Protein AF-A0A1H5RN69-F1 (afdb_monomer_lite)

Structure (mmCIF, N/CA/C/O backbone):
data_AF-A0A1H5RN69-F1
#
_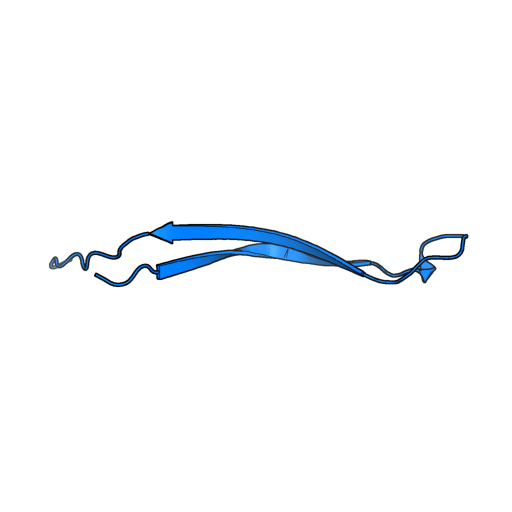entry.id   AF-A0A1H5RN69-F1
#
loop_
_atom_site.group_PDB
_atom_site.id
_atom_site.type_symbol
_atom_site.label_atom_id
_atom_site.label_alt_id
_atom_site.label_comp_id
_atom_site.label_asym_id
_atom_site.label_entity_id
_atom_site.label_seq_id
_atom_site.pdbx_PDB_ins_code
_atom_site.Cartn_x
_atom_site.Cartn_y
_atom_site.Cartn_z
_atom_site.occupancy
_atom_site.B_iso_or_equiv
_atom_site.auth_seq_id
_atom_site.auth_comp_id
_atom_site.auth_asym_id
_atom_site.auth_atom_id
_atom_site.pdbx_PDB_model_num
ATOM 1 N N . MET A 1 1 ? -8.214 6.829 25.664 1.00 66.94 1 MET A N 1
ATOM 2 C CA . MET A 1 1 ? -8.316 5.772 24.637 1.00 66.94 1 MET A CA 1
ATOM 3 C C . MET A 1 1 ? -7.357 6.149 23.538 1.00 66.94 1 MET A C 1
ATOM 5 O O . MET A 1 1 ? -7.483 7.256 23.025 1.00 66.94 1 MET A O 1
ATOM 9 N N . GLU A 1 2 ? -6.381 5.291 23.280 1.00 83.50 2 GLU A N 1
ATOM 10 C CA . GLU A 1 2 ? -5.378 5.501 22.239 1.00 83.50 2 GLU A CA 1
ATOM 11 C C . GLU A 1 2 ? -6.032 5.352 20.859 1.00 83.50 2 GLU A C 1
ATOM 13 O O . GLU A 1 2 ? -6.962 4.556 20.687 1.00 83.50 2 GLU A O 1
ATOM 18 N N . GLU A 1 3 ? -5.628 6.197 19.915 1.00 92.25 3 GLU A N 1
ATOM 19 C CA . GLU A 1 3 ? -6.094 6.134 18.533 1.00 92.25 3 GLU A CA 1
ATOM 20 C C . GLU A 1 3 ? -5.330 5.025 17.805 1.00 92.25 3 GLU A C 1
ATOM 22 O O . GLU A 1 3 ? -4.119 4.889 17.966 1.00 92.25 3 GLU A O 1
ATOM 27 N N . VAL A 1 4 ? -6.040 4.211 17.031 1.00 96.50 4 VAL A N 1
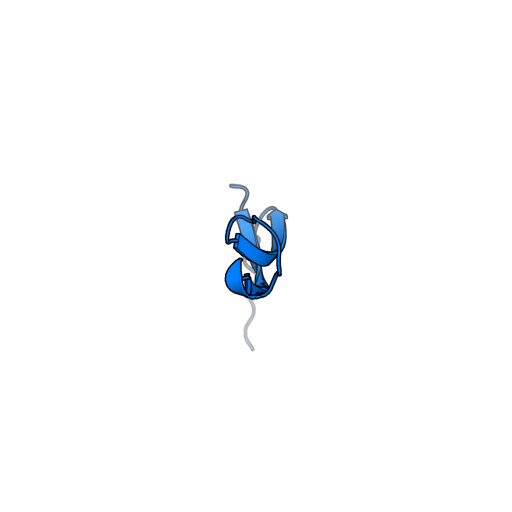ATOM 28 C CA . VAL A 1 4 ? -5.460 3.121 16.246 1.00 96.50 4 VAL A CA 1
ATOM 29 C C . VAL A 1 4 ? -5.475 3.459 14.764 1.00 96.50 4 VAL A C 1
ATOM 31 O O . VAL A 1 4 ? -6.315 4.231 14.299 1.00 96.50 4 VAL A O 1
ATOM 34 N N . LEU A 1 5 ? -4.578 2.814 14.023 1.00 96.81 5 LEU A N 1
ATOM 35 C CA . LEU A 1 5 ? -4.547 2.803 12.567 1.00 96.81 5 LEU A CA 1
ATOM 36 C C . LEU A 1 5 ? -4.847 1.388 12.067 1.00 96.81 5 LEU A C 1
ATOM 38 O O . LEU A 1 5 ? -4.125 0.445 12.390 1.00 96.81 5 LEU A O 1
ATOM 42 N N . VAL A 1 6 ? -5.872 1.257 11.232 1.00 97.25 6 VAL A N 1
ATOM 43 C CA . VAL A 1 6 ? -6.138 0.054 10.440 1.00 97.25 6 VAL A CA 1
ATOM 44 C C . VAL A 1 6 ? -5.695 0.316 9.005 1.00 97.25 6 VAL A C 1
ATOM 46 O O . VAL A 1 6 ? -6.118 1.294 8.387 1.00 97.25 6 VAL A O 1
ATOM 49 N N . ASN A 1 7 ? -4.840 -0.558 8.475 1.00 97.50 7 ASN A N 1
ATOM 50 C CA . ASN A 1 7 ? -4.356 -0.482 7.102 1.00 97.50 7 ASN A CA 1
ATOM 51 C C . ASN A 1 7 ? -4.976 -1.603 6.264 1.00 97.50 7 ASN A C 1
ATOM 53 O O . ASN A 1 7 ? -4.771 -2.782 6.553 1.00 97.50 7 ASN A O 1
ATOM 57 N N . PHE A 1 8 ? -5.712 -1.230 5.221 1.00 98.12 8 PHE A N 1
ATOM 58 C CA . PHE A 1 8 ? -6.190 -2.158 4.205 1.00 98.12 8 PHE A CA 1
ATOM 59 C C . PHE A 1 8 ? -5.263 -2.078 2.997 1.00 98.12 8 PHE A C 1
ATOM 61 O O . PHE A 1 8 ? -5.205 -1.051 2.317 1.00 98.12 8 PHE A O 1
ATOM 68 N N . GLN A 1 9 ? -4.553 -3.170 2.731 1.00 98.00 9 GLN A N 1
ATOM 69 C CA . GLN A 1 9 ? -3.618 -3.261 1.617 1.00 98.00 9 GLN A CA 1
ATOM 70 C C . GLN A 1 9 ? -4.334 -3.773 0.365 1.00 98.00 9 GLN A C 1
ATOM 72 O O . GLN A 1 9 ? -4.911 -4.860 0.364 1.00 98.00 9 GLN A O 1
ATOM 77 N N . GLY A 1 10 ? -4.311 -2.969 -0.695 1.00 97.31 10 GLY A N 1
ATOM 78 C CA . GLY A 1 10 ? -4.787 -3.340 -2.022 1.00 97.31 10 GLY A CA 1
ATOM 79 C C . GLY A 1 10 ? -3.677 -3.943 -2.891 1.00 97.31 10 GLY A C 1
ATOM 80 O O . GLY A 1 10 ? -2.576 -4.217 -2.408 1.00 97.31 10 GLY A O 1
ATOM 81 N N . PRO A 1 11 ? -3.944 -4.148 -4.192 1.00 98.25 11 PRO A N 1
ATOM 82 C CA . PRO A 1 11 ? -2.952 -4.664 -5.125 1.00 98.25 11 PRO A CA 1
ATOM 83 C C . PRO A 1 11 ? -1.714 -3.772 -5.195 1.00 98.25 11 PRO A C 1
ATOM 85 O O . PRO A 1 11 ? -1.804 -2.543 -5.119 1.00 98.25 11 PRO A O 1
ATOM 88 N N . TYR A 1 12 ? -0.565 -4.402 -5.401 1.00 97.94 12 TYR A N 1
ATOM 89 C CA . TYR A 1 12 ? 0.701 -3.719 -5.606 1.00 97.94 12 TYR A CA 1
ATOM 90 C C . TYR A 1 12 ? 1.546 -4.464 -6.638 1.00 97.94 12 TYR A C 1
ATOM 92 O O . TYR A 1 12 ? 1.455 -5.686 -6.769 1.00 97.94 12 TYR A O 1
ATOM 100 N N . ALA A 1 13 ? 2.351 -3.725 -7.396 1.00 98.06 13 ALA A N 1
ATOM 101 C CA . ALA A 1 13 ? 3.218 -4.283 -8.425 1.00 98.06 13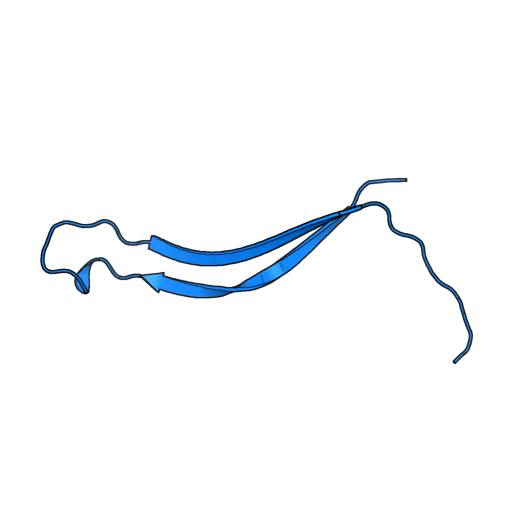 ALA A CA 1
ATOM 102 C C . ALA A 1 13 ? 4.434 -3.390 -8.673 1.00 98.06 13 ALA A C 1
ATOM 104 O O . ALA A 1 13 ? 4.343 -2.159 -8.650 1.00 98.06 13 ALA A O 1
ATOM 105 N N . TYR A 1 14 ? 5.566 -4.029 -8.963 1.00 97.50 14 TYR A N 1
ATOM 106 C CA . TYR A 1 14 ? 6.744 -3.343 -9.470 1.00 97.50 14 TYR A CA 1
ATOM 107 C C . TYR A 1 14 ? 6.500 -2.873 -10.904 1.00 97.50 14 TYR A C 1
ATOM 109 O O . TYR A 1 14 ? 6.034 -3.647 -11.744 1.00 97.50 14 TYR A O 1
ATOM 117 N N . ILE A 1 15 ? 6.848 -1.620 -11.183 1.00 97.62 15 ILE A N 1
ATOM 118 C CA . ILE A 1 15 ? 6.794 -1.022 -12.513 1.00 97.62 15 ILE A CA 1
ATOM 119 C C . ILE A 1 15 ? 8.228 -0.835 -12.995 1.00 97.62 15 ILE A C 1
ATOM 121 O O . ILE A 1 15 ? 8.965 0.022 -12.495 1.00 97.62 15 ILE A O 1
ATOM 125 N N . SER A 1 16 ? 8.630 -1.664 -13.961 1.00 96.62 16 SER A N 1
ATOM 126 C CA . SER A 1 16 ? 9.979 -1.611 -14.521 1.00 96.62 16 SER A CA 1
ATOM 127 C C . SER A 1 16 ? 10.122 -0.428 -15.469 1.00 96.62 16 SER A C 1
ATOM 129 O O . SER A 1 16 ? 9.350 -0.297 -16.420 1.00 96.62 16 SER A O 1
ATOM 131 N N . SER A 1 17 ? 11.172 0.377 -15.292 1.00 96.38 17 SER A N 1
ATOM 132 C CA . SER A 1 17 ? 11.525 1.416 -16.267 1.00 96.38 17 SER A CA 1
ATOM 133 C C . SER A 1 17 ? 11.855 0.834 -17.647 1.00 96.38 17 SER A C 1
ATOM 135 O O . SER A 1 17 ? 11.670 1.511 -18.654 1.00 96.38 17 SER A O 1
ATOM 137 N N . SER A 1 18 ? 12.247 -0.445 -17.718 1.00 94.94 18 SER A N 1
ATOM 138 C CA . SER A 1 18 ? 12.558 -1.146 -18.969 1.00 94.94 18 SER A CA 1
ATOM 139 C C . SER A 1 18 ? 11.351 -1.382 -19.887 1.00 94.94 18 SER A C 1
ATOM 141 O O . SER A 1 18 ? 11.538 -1.828 -21.015 1.00 94.94 18 SER A O 1
ATOM 143 N N . TRP A 1 19 ? 10.117 -1.153 -19.422 1.00 95.38 19 TRP A N 1
ATOM 144 C CA . TRP A 1 19 ? 8.910 -1.263 -20.255 1.00 95.38 19 TRP A CA 1
ATOM 145 C C . TRP A 1 19 ? 8.718 -0.067 -21.196 1.00 95.38 19 TRP A C 1
ATOM 147 O O . TRP A 1 19 ? 7.878 -0.125 -22.094 1.00 95.38 19 TRP A O 1
ATOM 157 N N . TYR A 1 20 ? 9.476 1.013 -20.996 1.00 94.75 20 TYR A N 1
ATOM 158 C CA . TYR A 1 20 ? 9.341 2.259 -21.739 1.00 94.75 20 TYR A CA 1
ATOM 159 C C . TYR A 1 20 ? 10.556 2.501 -22.636 1.00 94.75 20 TYR A C 1
ATOM 161 O O . TYR A 1 20 ? 11.690 2.217 -22.268 1.00 94.75 20 TYR A O 1
ATOM 169 N N . ASN A 1 21 ? 10.319 3.103 -23.803 1.00 92.31 21 ASN A N 1
ATOM 170 C CA . ASN A 1 21 ? 11.368 3.428 -24.779 1.00 92.31 21 ASN A CA 1
ATOM 171 C C . ASN A 1 21 ? 12.003 4.817 -24.552 1.00 92.31 21 ASN A C 1
ATOM 173 O O . ASN A 1 21 ? 12.496 5.435 -25.492 1.00 92.31 21 ASN A O 1
ATOM 177 N N . HIS A 1 22 ? 11.954 5.337 -23.325 1.00 92.88 22 HIS A N 1
ATOM 178 C CA . HIS A 1 22 ? 12.596 6.589 -22.916 1.00 92.88 22 HIS A CA 1
ATOM 179 C C . HIS A 1 22 ? 13.114 6.473 -21.480 1.00 92.88 22 HIS A C 1
ATOM 181 O O . HIS A 1 22 ? 12.716 5.567 -20.746 1.00 92.88 22 HIS A O 1
ATOM 187 N N . GLU A 1 23 ? 14.010 7.382 -21.092 1.00 89.06 23 GLU A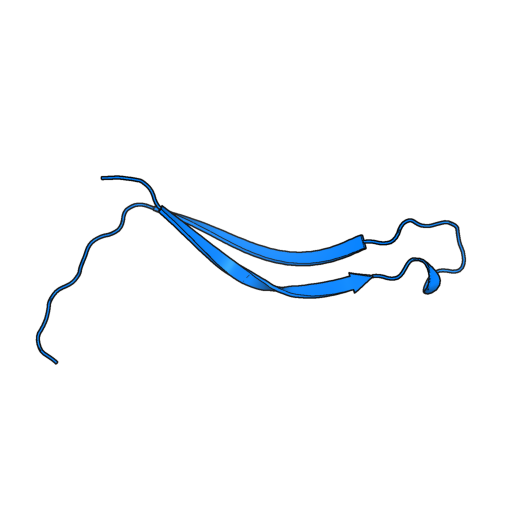 N 1
ATOM 188 C CA . GLU A 1 23 ? 14.621 7.379 -19.764 1.00 89.06 23 GLU A CA 1
ATOM 189 C C . GLU A 1 23 ? 13.557 7.546 -18.669 1.00 89.06 23 GLU A C 1
ATOM 191 O O . GLU A 1 23 ? 12.754 8.476 -18.706 1.00 89.06 23 GLU A O 1
ATOM 196 N N . ASN A 1 24 ? 13.539 6.608 -17.719 1.00 92.25 24 ASN A N 1
ATOM 197 C CA . ASN A 1 24 ? 12.581 6.540 -16.620 1.00 92.25 24 ASN A CA 1
ATOM 198 C C . ASN A 1 24 ? 13.213 5.894 -15.385 1.00 92.25 24 ASN A C 1
ATOM 200 O O . ASN A 1 24 ? 14.160 5.110 -15.481 1.00 92.25 24 ASN A O 1
ATOM 204 N N . VAL A 1 25 ? 12.625 6.168 -14.223 1.00 95.81 25 VAL A N 1
ATOM 205 C CA . VAL A 1 25 ? 13.039 5.606 -12.932 1.00 95.81 25 VAL A CA 1
ATOM 206 C C . VAL A 1 25 ? 12.059 4.497 -12.524 1.00 95.81 25 VAL A C 1
ATOM 208 O O . VAL A 1 25 ? 10.849 4.682 -12.673 1.00 95.81 25 VAL A O 1
ATOM 211 N N . PRO A 1 26 ? 12.535 3.338 -12.036 1.00 96.50 26 PRO A N 1
ATOM 212 C CA . PRO A 1 26 ? 11.656 2.266 -11.574 1.00 96.50 26 PRO A CA 1
ATOM 213 C C . PRO A 1 26 ? 10.858 2.665 -10.324 1.00 96.50 26 PRO A C 1
ATOM 215 O O . PRO A 1 26 ? 11.326 3.458 -9.506 1.00 96.50 26 PRO A O 1
ATOM 218 N N . THR A 1 27 ? 9.665 2.090 -10.149 1.00 97.38 27 THR A N 1
ATOM 219 C CA . THR A 1 27 ? 8.784 2.400 -9.007 1.00 97.38 27 THR A CA 1
ATOM 220 C C . THR A 1 27 ? 7.895 1.216 -8.606 1.00 97.38 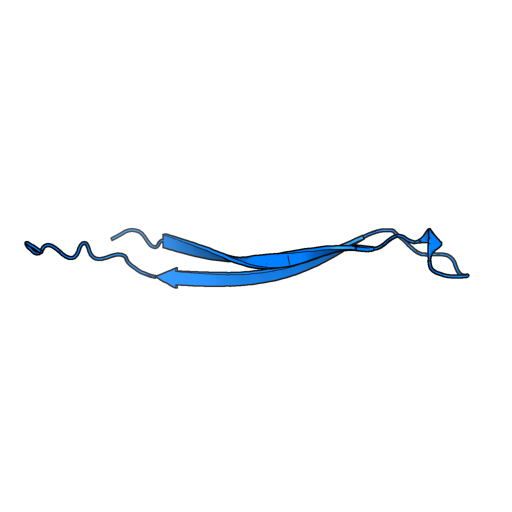27 THR A C 1
ATOM 222 O O . THR A 1 27 ? 7.905 0.165 -9.247 1.00 97.38 27 THR A O 1
ATOM 225 N N . TRP A 1 28 ? 7.114 1.386 -7.538 1.00 98.00 28 TRP A N 1
ATOM 226 C CA . TRP A 1 28 ? 6.052 0.474 -7.118 1.00 98.00 28 TRP A CA 1
ATOM 227 C C . TRP A 1 28 ? 4.707 1.186 -7.168 1.00 98.00 28 TRP A C 1
ATOM 229 O O . TRP A 1 28 ? 4.495 2.181 -6.474 1.00 98.00 28 TRP A O 1
ATOM 239 N N . ASN A 1 29 ? 3.775 0.633 -7.938 1.00 98.31 29 ASN A N 1
ATOM 240 C CA . ASN A 1 29 ? 2.377 1.020 -7.828 1.00 98.31 29 ASN A CA 1
ATOM 241 C C . ASN A 1 29 ? 1.752 0.226 -6.682 1.00 98.31 29 ASN A C 1
ATOM 243 O O . ASN A 1 29 ? 1.957 -0.984 -6.589 1.00 98.31 29 ASN A O 1
ATOM 247 N N . TYR A 1 30 ? 0.980 0.890 -5.828 1.00 98.19 30 TYR A N 1
ATOM 248 C CA . TYR A 1 30 ? 0.228 0.243 -4.758 1.00 98.19 30 TYR A CA 1
ATOM 249 C C . TYR A 1 30 ? -1.061 1.010 -4.463 1.00 98.19 30 TYR A C 1
ATOM 251 O O . TYR A 1 30 ? -1.185 2.193 -4.783 1.00 98.19 30 TYR A O 1
ATOM 259 N N . LEU A 1 31 ? -2.009 0.322 -3.835 1.00 98.38 31 LEU A N 1
ATOM 260 C CA . LEU A 1 31 ? -3.229 0.902 -3.288 1.00 98.38 31 LEU A CA 1
ATOM 261 C C . LEU A 1 31 ? -3.302 0.579 -1.795 1.00 98.38 31 LEU A C 1
ATOM 263 O O . LEU A 1 31 ? -3.072 -0.562 -1.400 1.00 98.38 31 LEU A O 1
ATOM 267 N N . ALA A 1 32 ? -3.639 1.562 -0.967 1.00 98.06 32 ALA A N 1
ATOM 268 C CA . ALA A 1 32 ? -3.860 1.357 0.460 1.00 98.06 32 ALA A CA 1
ATOM 269 C C . ALA A 1 32 ? -4.963 2.285 0.977 1.00 98.06 32 ALA A C 1
ATOM 271 O O . ALA A 1 32 ? -5.136 3.394 0.468 1.00 98.06 32 ALA A O 1
ATOM 272 N N . VAL A 1 33 ? -5.684 1.839 2.007 1.00 98.38 33 VAL A N 1
ATOM 273 C CA . VAL A 1 33 ? -6.634 2.666 2.763 1.00 98.38 33 VAL A CA 1
ATOM 274 C C . VAL A 1 33 ? -6.217 2.675 4.227 1.00 98.38 33 VAL A C 1
ATOM 276 O O . VAL A 1 33 ? -6.086 1.624 4.851 1.00 98.38 33 VAL A O 1
ATOM 279 N N . HIS A 1 34 ? -6.021 3.872 4.773 1.00 98.31 34 HIS A N 1
ATOM 280 C CA . HIS A 1 34 ? -5.718 4.088 6.184 1.00 98.31 34 HIS A CA 1
ATOM 281 C C . HIS A 1 34 ? -6.973 4.576 6.905 1.00 98.31 34 HIS A C 1
ATOM 283 O O . HIS A 1 34 ? -7.518 5.626 6.559 1.00 98.31 34 HIS A O 1
ATOM 289 N N . VAL A 1 35 ? -7.423 3.826 7.908 1.00 97.88 35 VAL A N 1
ATOM 290 C CA . VAL A 1 35 ? -8.555 4.199 8.761 1.00 97.88 35 VAL A CA 1
ATOM 291 C C . VAL A 1 35 ? -8.045 4.449 10.172 1.00 97.88 35 VAL A C 1
ATOM 293 O O . VAL A 1 35 ? -7.448 3.565 10.782 1.00 97.88 35 VAL A O 1
ATOM 296 N N . TYR A 1 36 ? -8.306 5.646 10.686 1.00 97.44 36 TYR A N 1
ATOM 297 C CA . TYR A 1 36 ? -7.958 6.048 12.045 1.00 97.44 36 TYR A CA 1
ATOM 298 C C . TYR A 1 36 ? -9.205 6.031 12.924 1.00 97.44 36 TYR A C 1
ATOM 300 O O . TYR A 1 36 ? -10.289 6.414 12.475 1.00 97.44 36 TYR A O 1
ATOM 308 N N . GLY A 1 37 ? -9.077 5.580 14.169 1.00 95.75 37 GLY A N 1
ATOM 309 C CA . GLY A 1 37 ? -10.217 5.567 15.078 1.00 95.75 37 GLY A CA 1
ATOM 310 C C . GLY A 1 37 ? -9.910 5.042 16.469 1.00 95.75 37 GLY A C 1
ATOM 311 O O . GLY A 1 37 ? -8.779 4.716 16.807 1.00 95.75 37 GLY A O 1
ATOM 312 N N . LYS A 1 38 ? -10.947 4.957 17.302 1.00 95.44 38 LYS A N 1
ATOM 313 C CA . LYS A 1 38 ? -10.862 4.377 18.648 1.00 95.44 38 LYS A CA 1
ATOM 314 C C . LYS A 1 38 ? -11.467 2.983 18.635 1.00 95.44 38 LYS A C 1
ATOM 316 O O . LYS A 1 38 ? -12.542 2.787 18.070 1.00 95.44 38 LYS A O 1
ATOM 321 N N . ILE A 1 39 ? -10.807 2.037 19.293 1.00 92.81 39 ILE A N 1
ATOM 322 C CA . ILE A 1 39 ? -11.321 0.674 19.429 1.00 92.81 39 ILE A CA 1
ATOM 323 C C . ILE A 1 39 ? -12.290 0.563 20.604 1.00 92.81 39 ILE A C 1
ATOM 325 O O . ILE A 1 39 ? -12.134 1.229 21.630 1.00 92.81 39 ILE A O 1
ATOM 329 N N . ARG A 1 40 ? -13.268 -0.330 20.467 1.00 91.56 40 ARG A N 1
ATOM 330 C CA . ARG A 1 40 ? -14.110 -0.804 21.563 1.00 91.56 40 ARG A CA 1
ATOM 331 C C . ARG A 1 40 ? -14.192 -2.321 21.466 1.00 91.56 40 ARG A C 1
ATOM 333 O O . ARG A 1 40 ? -14.574 -2.832 20.417 1.00 91.56 40 ARG A O 1
ATOM 340 N N . ILE A 1 41 ? -13.837 -3.014 22.545 1.00 91.38 41 ILE A N 1
ATOM 341 C CA . ILE A 1 41 ? -14.010 -4.465 22.651 1.00 91.38 41 ILE A CA 1
ATOM 342 C C . ILE A 1 41 ? -15.514 -4.748 22.735 1.00 91.38 41 ILE A C 1
ATOM 344 O O . ILE A 1 41 ? -16.232 -4.070 23.472 1.00 91.38 41 ILE A O 1
ATOM 348 N N . ILE A 1 42 ? -15.992 -5.698 21.935 1.00 91.62 42 ILE A N 1
ATOM 349 C CA . ILE A 1 42 ? -17.375 -6.178 21.964 1.00 91.62 42 ILE A CA 1
ATOM 350 C C . ILE A 1 42 ? -17.326 -7.587 22.559 1.00 91.62 42 ILE A C 1
ATOM 352 O O . ILE A 1 42 ? -16.630 -8.440 22.021 1.00 91.62 42 ILE A O 1
ATOM 356 N N . GLU A 1 43 ? -18.028 -7.807 23.669 1.00 89.25 43 GLU A N 1
ATOM 357 C CA . GLU A 1 43 ? -18.136 -9.105 24.349 1.00 89.25 43 GLU A CA 1
ATOM 358 C C . GLU A 1 43 ? -19.525 -9.715 24.088 1.00 89.25 43 GLU A C 1
ATOM 360 O O . GLU A 1 43 ? -20.527 -8.995 24.107 1.00 89.25 43 GLU A O 1
ATOM 365 N N . GLY A 1 44 ? -19.584 -11.027 23.842 1.00 81.00 44 GLY A N 1
ATOM 366 C CA . GLY A 1 44 ? -20.809 -11.819 23.675 1.00 81.00 44 GLY A CA 1
ATOM 367 C C . GLY A 1 44 ? -20.489 -13.318 23.572 1.00 81.00 44 GLY A C 1
ATOM 368 O O . GLY A 1 44 ? -19.439 -13.667 23.035 1.00 81.00 44 GLY A O 1
ATOM 369 N N . GLU A 1 45 ? -21.355 -14.181 24.116 1.00 65.44 45 GLU A N 1
ATOM 370 C CA . GLU A 1 45 ? -21.351 -15.630 23.839 1.00 65.44 45 GLU A CA 1
ATOM 371 C C . GLU A 1 45 ? -21.984 -15.873 22.456 1.00 65.44 45 GLU A C 1
ATOM 373 O O . GLU A 1 45 ? -22.972 -15.218 22.117 1.00 65.44 45 GLU A O 1
ATOM 378 N N . GLU A 1 46 ? -21.373 -16.760 21.662 1.00 57.53 46 GLU A N 1
ATOM 379 C CA . GLU A 1 46 ? -21.875 -17.228 20.354 1.00 57.53 46 GLU A CA 1
ATOM 380 C C . G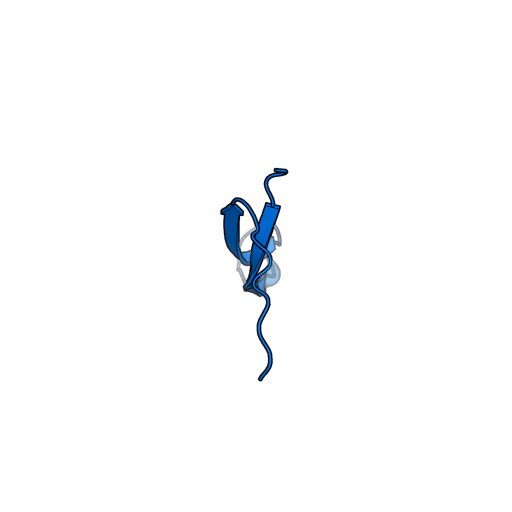LU A 1 46 ? -23.265 -17.875 20.434 1.00 57.53 46 GLU A C 1
ATOM 382 O O . GLU A 1 46 ? -23.511 -18.657 21.383 1.00 57.53 46 GLU A O 1
#

Sequence (46 aa):
MEEVLVNFQGPYAYISSSWYNHENVPTWNYLAVHVYGKIRIIEGEE

pLDDT: mean 93.1, std 8.78, range [57.53, 98.38]

Organism: NCBI:txid1120964

Secondary structure (DSSP, 8-state):
--EEEEEEEEEEEEE-GGGSSS----EEEEEEEEEEEE--------

Foldseek 3Di:
DDKDKDKDWDDKDKDDPVVDPDDDDTDMDTDMDIDIDDDDDDDDDD

Radius of gyration: 19.44 Å; chains: 1; bounding box: 36×25×49 Å

InterPro domains:
  IPR007396 Transcriptional regulator PAI 2-type [PF04299] (2-45)
  IPR007396 Transcriptional regulator PAI 2-type [PTHR35802] (2-46)
  IPR012349 FMN-binding split barrel [G3DSA:2.30.110.10] (1-46)